Protein AF-A0A258Z1G3-F1 (afdb_monomer_lite)

Radius of gyration: 17.62 Å; chains: 1; bounding box: 47×25×32 Å

Foldseek 3Di:
DDLLPLLVVVVVCVVVVHDDDVVSNVVSVVSVVVVLVVQQVVCCVVPVGRPDDPPVPPPDVDDDDDPVVVVVVCVVVPVPPDDDDDDDDDD

pLDDT: mean 74.0, std 16.6, range [33.22, 89.62]

Structure (mmCIF, N/CA/C/O backbone):
data_AF-A0A258Z1G3-F1
#
_entry.id   AF-A0A258Z1G3-F1
#
loop_
_atom_site.group_PDB
_atom_site.id
_atom_site.type_symbol
_atom_site.label_atom_id
_atom_site.label_alt_id
_atom_site.label_comp_id
_atom_site.label_asym_id
_atom_site.label_entity_id
_atom_site.label_seq_id
_atom_site.pdbx_PDB_ins_code
_atom_site.Cartn_x
_atom_site.Cartn_y
_atom_site.Cartn_z
_atom_site.occupancy
_atom_site.B_iso_or_equiv
_atom_site.auth_seq_id
_atom_site.auth_comp_id
_atom_site.auth_asym_id
_atom_site.auth_atom_id
_atom_site.pdbx_PDB_model_num
ATOM 1 N N . MET A 1 1 ? -14.899 -12.491 -10.874 1.00 45.72 1 MET A N 1
ATOM 2 C CA . MET A 1 1 ? -13.510 -12.221 -11.323 1.00 45.72 1 MET A CA 1
ATOM 3 C C . MET A 1 1 ? -12.928 -11.161 -10.387 1.00 45.72 1 MET A C 1
ATOM 5 O O . MET A 1 1 ? -13.503 -10.083 -10.336 1.00 45.72 1 MET A O 1
ATOM 9 N N . SER A 1 2 ? -11.918 -11.466 -9.560 1.00 67.75 2 SER A N 1
ATOM 10 C CA . SER A 1 2 ? -11.450 -10.514 -8.533 1.00 67.75 2 SER A CA 1
ATOM 11 C C . SER A 1 2 ? -10.665 -9.358 -9.168 1.00 67.75 2 SER A C 1
ATOM 13 O O . SER A 1 2 ? -9.845 -9.571 -10.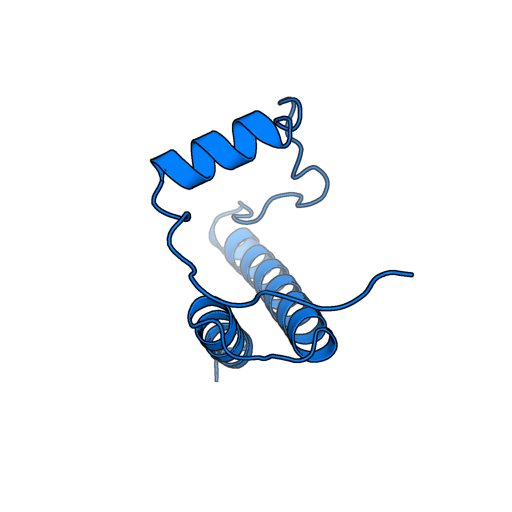062 1.00 67.75 2 SER A O 1
ATOM 15 N N . ILE A 1 3 ? -10.932 -8.129 -8.717 1.00 76.94 3 ILE A N 1
ATOM 16 C CA . ILE A 1 3 ? -10.338 -6.888 -9.251 1.00 76.94 3 ILE A CA 1
ATOM 17 C C . ILE A 1 3 ? -8.805 -6.876 -9.094 1.00 76.94 3 ILE A C 1
ATOM 19 O O . ILE A 1 3 ? -8.112 -6.243 -9.879 1.00 76.94 3 ILE A O 1
ATOM 23 N N . ILE A 1 4 ? -8.265 -7.619 -8.124 1.00 86.81 4 ILE A N 1
ATOM 24 C CA . ILE A 1 4 ? -6.838 -7.605 -7.778 1.00 86.81 4 ILE A CA 1
ATOM 25 C C . ILE A 1 4 ? -5.982 -8.587 -8.595 1.00 86.81 4 ILE A C 1
ATOM 27 O O . ILE A 1 4 ? -4.757 -8.503 -8.577 1.00 86.81 4 ILE A O 1
ATOM 31 N N . LYS A 1 5 ? -6.599 -9.500 -9.357 1.00 87.31 5 LYS A N 1
ATOM 32 C CA . LYS A 1 5 ? -5.886 -10.589 -10.049 1.00 87.31 5 LYS A CA 1
ATOM 33 C C . LYS A 1 5 ? -4.892 -10.097 -11.110 1.00 87.31 5 LYS A C 1
ATOM 35 O O . LYS A 1 5 ? -3.900 -10.768 -11.392 1.00 87.31 5 LYS A O 1
ATOM 40 N N . SER A 1 6 ? -5.144 -8.937 -11.723 1.00 85.44 6 SER A N 1
ATOM 41 C CA . SER A 1 6 ? -4.180 -8.295 -12.628 1.00 85.44 6 SER A CA 1
ATOM 42 C C . SER A 1 6 ? -2.970 -7.766 -11.860 1.00 85.44 6 SER A C 1
ATOM 44 O O . SER A 1 6 ? -1.831 -8.037 -12.245 1.00 85.44 6 SER A O 1
ATOM 46 N N . ALA A 1 7 ? -3.220 -7.104 -10.731 1.00 85.75 7 ALA A N 1
ATOM 47 C CA . ALA A 1 7 ? -2.191 -6.526 -9.885 1.00 85.75 7 ALA A CA 1
ATOM 48 C C . ALA A 1 7 ? -1.285 -7.604 -9.272 1.00 85.75 7 ALA A C 1
ATOM 50 O O . ALA A 1 7 ? -0.073 -7.414 -9.215 1.00 85.75 7 ALA A O 1
ATOM 51 N N . GLU A 1 8 ? -1.835 -8.766 -8.905 1.00 87.19 8 GLU A N 1
ATOM 52 C CA . GLU A 1 8 ? -1.065 -9.930 -8.439 1.00 87.19 8 GLU A CA 1
ATOM 53 C C . GLU A 1 8 ? -0.063 -10.410 -9.491 1.00 87.19 8 GLU A C 1
ATOM 55 O O . GLU A 1 8 ? 1.123 -10.553 -9.200 1.00 87.19 8 GLU A O 1
ATOM 60 N N . LYS A 1 9 ? -0.502 -10.568 -10.746 1.00 89.19 9 LYS A N 1
ATOM 61 C CA . LYS A 1 9 ? 0.391 -10.972 -11.842 1.00 89.19 9 LYS A CA 1
ATOM 62 C C . LYS A 1 9 ? 1.506 -9.958 -12.069 1.00 89.19 9 LYS A C 1
ATOM 64 O O . LYS A 1 9 ? 2.635 -10.338 -12.372 1.00 89.19 9 LYS A O 1
ATOM 69 N N . VAL A 1 10 ? 1.207 -8.663 -11.976 1.00 86.94 10 VAL A N 1
ATOM 70 C CA . VAL A 1 10 ? 2.227 -7.619 -12.138 1.00 86.94 10 VAL A CA 1
ATOM 71 C C . VAL A 1 10 ? 3.187 -7.614 -10.956 1.00 86.94 10 VAL A C 1
ATOM 73 O O . VAL A 1 10 ? 4.391 -7.596 -11.193 1.00 86.94 10 VAL A O 1
ATOM 76 N N . ARG A 1 11 ? 2.694 -7.742 -9.718 1.00 86.75 11 ARG A N 1
ATOM 77 C CA . ARG A 1 11 ? 3.522 -7.914 -8.516 1.00 86.75 11 ARG A CA 1
ATOM 78 C C . ARG A 1 11 ? 4.474 -9.095 -8.667 1.00 86.75 11 ARG A C 1
ATOM 80 O O . ARG A 1 11 ? 5.664 -8.926 -8.439 1.00 86.75 11 ARG A O 1
ATOM 87 N N . ASP A 1 12 ? 3.981 -10.256 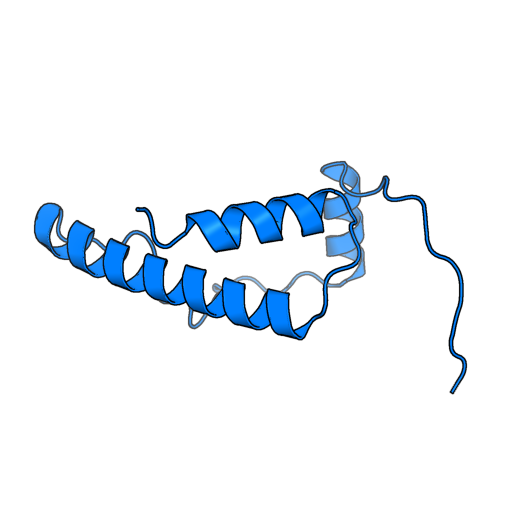-9.085 1.00 89.62 12 ASP A N 1
ATOM 88 C CA . ASP A 1 12 ? 4.816 -11.452 -9.232 1.00 89.62 12 ASP A CA 1
ATOM 89 C C . ASP A 1 12 ? 5.911 -11.223 -10.277 1.00 89.62 12 ASP A C 1
ATOM 91 O O . ASP A 1 12 ? 7.082 -11.504 -10.033 1.00 89.62 12 ASP A O 1
ATOM 95 N N . ARG A 1 13 ? 5.572 -10.614 -11.422 1.00 87.12 13 ARG A N 1
ATOM 96 C CA . ARG A 1 13 ? 6.574 -10.238 -12.429 1.00 87.12 13 ARG A CA 1
ATOM 97 C C . ARG A 1 13 ? 7.615 -9.251 -11.865 1.00 87.12 13 ARG A C 1
ATOM 99 O O . ARG A 1 13 ? 8.795 -9.434 -12.156 1.00 87.12 13 ARG A O 1
ATOM 106 N N . VAL A 1 14 ? 7.204 -8.255 -11.066 1.00 85.81 14 VAL A N 1
ATOM 107 C CA . VAL A 1 14 ? 8.116 -7.296 -10.405 1.00 85.81 14 VAL A CA 1
ATOM 108 C C . VAL A 1 14 ? 9.050 -8.029 -9.437 1.00 85.81 14 VAL A C 1
ATOM 110 O O . VAL A 1 14 ? 10.260 -7.828 -9.494 1.00 85.81 14 VAL A O 1
ATOM 113 N N . MET A 1 15 ? 8.512 -8.907 -8.584 1.00 82.69 15 MET A N 1
ATOM 114 C CA . MET A 1 15 ? 9.288 -9.661 -7.588 1.00 82.69 15 MET A CA 1
ATOM 115 C C . MET A 1 15 ? 10.292 -10.619 -8.232 1.00 82.69 15 MET A C 1
ATOM 117 O O . MET A 1 15 ? 11.398 -10.789 -7.730 1.00 82.69 15 MET A O 1
ATOM 121 N N . HIS A 1 16 ? 9.938 -11.202 -9.378 1.00 87.94 16 HIS A N 1
ATOM 122 C CA . HIS A 1 16 ? 10.841 -12.034 -10.172 1.00 87.94 16 HIS A CA 1
ATOM 123 C C . HIS A 1 16 ? 11.824 -11.228 -11.041 1.00 87.94 16 HIS A C 1
ATOM 125 O O . HIS A 1 16 ? 12.501 -11.812 -11.885 1.00 87.94 16 HIS A O 1
ATOM 131 N N . GLY A 1 17 ? 11.902 -9.902 -10.875 1.00 82.25 17 GLY A N 1
ATOM 132 C CA . GLY A 1 17 ? 12.863 -9.051 -11.580 1.00 82.25 17 GLY A CA 1
ATOM 133 C C . GLY A 1 17 ? 12.615 -8.935 -13.086 1.00 82.25 17 GLY A C 1
ATOM 134 O O . GLY A 1 17 ? 13.528 -8.586 -13.833 1.00 82.25 17 GLY A O 1
ATOM 135 N N . LYS A 1 18 ? 11.400 -9.239 -13.563 1.00 84.00 18 LYS A N 1
ATOM 136 C CA . LYS A 1 18 ? 11.059 -9.086 -14.983 1.00 84.00 18 LYS A CA 1
ATOM 137 C C . LYS A 1 18 ? 10.932 -7.606 -15.327 1.00 84.00 18 LYS A C 1
ATOM 139 O O . LYS A 1 18 ? 10.394 -6.819 -14.550 1.00 84.00 18 LYS A O 1
ATOM 144 N N . ASN A 1 19 ? 11.382 -7.240 -16.524 1.00 81.81 19 ASN A N 1
ATOM 145 C CA . ASN A 1 19 ? 11.315 -5.858 -16.979 1.00 81.81 19 ASN A CA 1
ATOM 146 C C . ASN A 1 19 ? 9.855 -5.472 -17.272 1.00 81.81 19 ASN A C 1
ATOM 148 O O . ASN A 1 19 ? 9.214 -6.046 -18.155 1.00 81.81 19 ASN A O 1
ATOM 152 N N . ILE A 1 20 ? 9.315 -4.531 -16.501 1.00 84.19 20 ILE A N 1
ATOM 153 C CA . ILE A 1 20 ? 7.930 -4.060 -16.603 1.00 84.19 20 ILE A CA 1
ATOM 154 C C . ILE A 1 20 ? 7.965 -2.553 -16.768 1.00 84.19 20 ILE A C 1
ATOM 156 O O . ILE A 1 20 ? 8.700 -1.847 -16.077 1.00 84.19 20 ILE A O 1
ATOM 160 N N . LYS A 1 21 ? 7.129 -2.045 -17.673 1.00 89.06 21 LYS A N 1
ATOM 161 C CA . LYS A 1 21 ? 7.038 -0.609 -17.916 1.00 89.06 21 LYS A CA 1
ATOM 162 C C . LYS A 1 21 ? 6.539 0.101 -16.649 1.00 89.06 21 LYS A C 1
ATOM 164 O O . LYS A 1 21 ? 5.509 -0.299 -16.103 1.00 89.06 21 LYS A O 1
ATOM 169 N N . PRO A 1 22 ? 7.158 1.219 -16.232 1.00 83.06 22 PRO A N 1
ATOM 170 C CA . PRO A 1 22 ? 6.693 1.995 -15.079 1.00 83.06 22 PRO A CA 1
ATOM 171 C C . PRO A 1 22 ? 5.216 2.414 -15.161 1.00 83.06 22 PRO A C 1
ATOM 173 O O . PRO A 1 22 ? 4.546 2.545 -14.140 1.00 83.06 22 PRO A O 1
ATOM 176 N N . ALA A 1 23 ? 4.687 2.604 -16.374 1.00 87.56 23 ALA A N 1
ATOM 177 C CA . ALA A 1 23 ? 3.276 2.909 -16.602 1.00 87.56 23 ALA A CA 1
ATOM 178 C C . ALA A 1 23 ? 2.333 1.762 -16.191 1.00 87.56 23 ALA A C 1
ATOM 180 O O . ALA A 1 23 ? 1.282 2.028 -15.610 1.00 87.56 23 ALA A O 1
ATOM 181 N N . GLU A 1 24 ? 2.718 0.503 -16.437 1.00 85.44 24 GLU A N 1
ATOM 182 C CA . GLU A 1 24 ? 1.942 -0.668 -16.000 1.00 85.44 24 GLU A CA 1
ATOM 183 C C . GLU A 1 24 ? 1.912 -0.748 -14.475 1.00 85.44 24 GLU A C 1
ATOM 185 O O . GLU A 1 24 ? 0.852 -0.933 -13.888 1.00 85.44 24 GLU A O 1
ATOM 190 N N . ILE A 1 25 ? 3.055 -0.513 -13.824 1.00 85.94 25 ILE A N 1
ATOM 191 C CA . ILE A 1 25 ? 3.154 -0.523 -12.360 1.00 85.94 25 ILE A CA 1
ATOM 192 C C . ILE A 1 25 ? 2.218 0.527 -11.749 1.00 85.94 25 ILE A C 1
ATOM 194 O O . ILE A 1 25 ? 1.453 0.212 -10.841 1.00 85.94 25 ILE A O 1
ATOM 198 N N . ARG A 1 26 ? 2.222 1.762 -12.270 1.00 87.19 26 ARG A N 1
ATOM 199 C CA . ARG A 1 26 ? 1.336 2.830 -11.774 1.00 87.19 26 ARG A CA 1
ATOM 200 C C . ARG A 1 26 ? -0.141 2.473 -11.907 1.00 87.19 26 ARG A C 1
ATOM 202 O O . ARG A 1 26 ? -0.898 2.697 -10.968 1.00 87.19 26 ARG A O 1
ATOM 209 N N . LYS A 1 27 ? -0.536 1.897 -13.045 1.00 89.38 27 LYS A N 1
ATOM 210 C CA . LYS A 1 27 ? -1.918 1.470 -13.285 1.00 89.38 27 LYS A CA 1
ATOM 211 C C . LYS A 1 27 ? -2.361 0.420 -12.268 1.00 89.38 27 LYS A C 1
ATOM 213 O O . LYS A 1 27 ? -3.429 0.553 -11.681 1.00 89.38 27 LYS A O 1
ATOM 218 N N . GLU A 1 28 ? -1.534 -0.591 -12.022 1.00 89.12 28 GLU A N 1
ATOM 219 C CA . GLU A 1 28 ? -1.884 -1.652 -11.073 1.00 89.12 28 GLU A CA 1
ATOM 220 C C . GLU A 1 28 ? -1.858 -1.170 -9.615 1.00 89.12 28 GLU A C 1
ATOM 222 O O . GLU A 1 28 ? -2.673 -1.621 -8.814 1.00 89.12 28 GLU A O 1
ATOM 227 N N . ILE A 1 29 ? -1.013 -0.190 -9.268 1.00 87.31 29 ILE A N 1
ATOM 228 C CA . ILE A 1 29 ? -1.086 0.487 -7.962 1.00 87.31 29 ILE A CA 1
ATOM 229 C C . ILE A 1 29 ? -2.458 1.153 -7.779 1.00 87.31 29 ILE A C 1
ATOM 231 O O . ILE A 1 29 ? -3.069 1.004 -6.721 1.00 87.31 29 ILE A O 1
ATOM 235 N N . THR A 1 30 ? -2.985 1.838 -8.800 1.00 88.06 30 THR A N 1
ATOM 236 C CA . THR A 1 30 ? -4.338 2.418 -8.745 1.00 88.06 30 THR A CA 1
ATOM 237 C C . THR A 1 30 ? -5.403 1.346 -8.516 1.00 88.06 30 THR A C 1
ATOM 239 O O . THR A 1 30 ? -6.295 1.544 -7.695 1.00 88.06 30 THR A O 1
ATOM 242 N N . VAL A 1 31 ? -5.291 0.190 -9.178 1.00 88.50 31 VAL A N 1
ATOM 243 C CA . VAL A 1 31 ? -6.221 -0.940 -8.999 1.00 88.50 31 VAL A CA 1
ATOM 244 C C . VAL A 1 31 ? -6.211 -1.448 -7.553 1.00 88.50 31 VAL A C 1
ATOM 246 O O . VAL A 1 31 ? -7.276 -1.670 -6.975 1.00 88.50 31 VAL A O 1
ATOM 249 N N . VAL A 1 32 ? -5.032 -1.572 -6.935 1.00 87.50 32 VAL A N 1
ATOM 250 C CA . VAL A 1 32 ? -4.900 -1.982 -5.525 1.00 87.50 32 VAL A CA 1
ATOM 251 C C . VAL A 1 32 ? -5.523 -0.953 -4.580 1.00 87.50 32 VAL A C 1
ATOM 253 O O . VAL A 1 32 ? -6.232 -1.337 -3.653 1.00 87.50 32 VAL A O 1
ATOM 256 N N . LEU A 1 33 ? -5.318 0.343 -4.831 1.00 86.62 33 LEU A N 1
ATOM 257 C CA . LEU A 1 33 ? -5.927 1.413 -4.032 1.00 86.62 33 LEU A CA 1
ATOM 258 C C . LEU A 1 33 ? -7.456 1.437 -4.158 1.00 86.62 33 LEU A C 1
ATOM 260 O O . LEU A 1 33 ? -8.158 1.668 -3.181 1.00 86.62 33 LEU A O 1
ATOM 264 N N . MET A 1 34 ? -7.994 1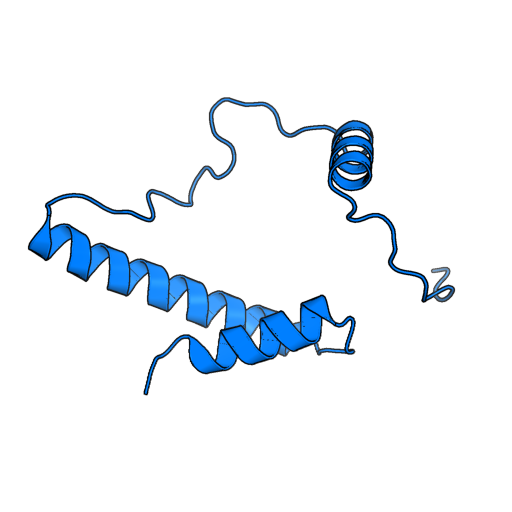.170 -5.348 1.00 87.31 34 MET A N 1
ATOM 265 C CA . MET A 1 34 ? -9.443 1.054 -5.537 1.00 87.31 34 MET A CA 1
ATOM 266 C C . MET A 1 34 ? -10.021 -0.188 -4.859 1.00 87.31 34 MET A C 1
ATOM 268 O O . MET A 1 34 ? -11.172 -0.190 -4.426 1.00 87.31 34 MET A O 1
ATOM 272 N N . TYR A 1 35 ? -9.255 -1.275 -4.805 1.00 88.31 35 TYR A N 1
ATOM 273 C CA . TYR A 1 35 ? -9.667 -2.472 -4.088 1.00 88.31 35 TYR A CA 1
ATOM 274 C C . TYR A 1 35 ? -9.690 -2.228 -2.575 1.00 88.31 35 TYR A C 1
ATOM 276 O O . TYR A 1 35 ? -10.659 -2.602 -1.917 1.00 88.31 35 TYR A O 1
ATOM 284 N N . SER A 1 36 ? -8.667 -1.567 -2.025 1.00 85.69 36 SER A N 1
ATOM 285 C CA . SER A 1 36 ? -8.594 -1.290 -0.589 1.00 85.69 36 SER A CA 1
ATOM 286 C C . SER A 1 36 ? -9.725 -0.380 -0.105 1.00 85.69 36 SER A C 1
ATOM 288 O O . SER A 1 36 ? -10.273 -0.627 0.968 1.00 85.69 36 SER A O 1
ATOM 290 N N . THR A 1 37 ? -10.141 0.614 -0.898 1.00 86.88 37 THR A N 1
ATOM 291 C CA . THR A 1 37 ? -11.300 1.455 -0.556 1.00 86.88 37 THR A CA 1
ATOM 292 C C . THR A 1 37 ? -12.598 0.655 -0.533 1.00 86.88 37 THR A C 1
ATOM 294 O O . THR A 1 37 ? -13.331 0.721 0.447 1.00 86.88 37 THR A O 1
ATOM 297 N N . LYS A 1 38 ? -12.847 -0.179 -1.549 1.00 87.62 38 LYS A N 1
ATOM 298 C CA . LYS A 1 38 ? -14.042 -1.039 -1.584 1.00 87.62 38 LYS A CA 1
ATOM 299 C C . LYS A 1 38 ? -14.077 -2.037 -0.427 1.00 87.62 38 LYS A C 1
ATOM 301 O O . LYS A 1 38 ? -15.127 -2.247 0.171 1.00 87.62 38 LYS A O 1
ATOM 306 N N . LEU A 1 39 ? -12.927 -2.623 -0.090 1.00 87.00 39 LEU A N 1
ATOM 307 C CA . LEU A 1 39 ? -12.809 -3.559 1.028 1.00 87.00 39 LEU A CA 1
ATOM 308 C C . LEU A 1 39 ? -13.061 -2.865 2.375 1.00 87.00 39 LEU A C 1
ATOM 310 O O . LEU A 1 39 ? -13.703 -3.435 3.255 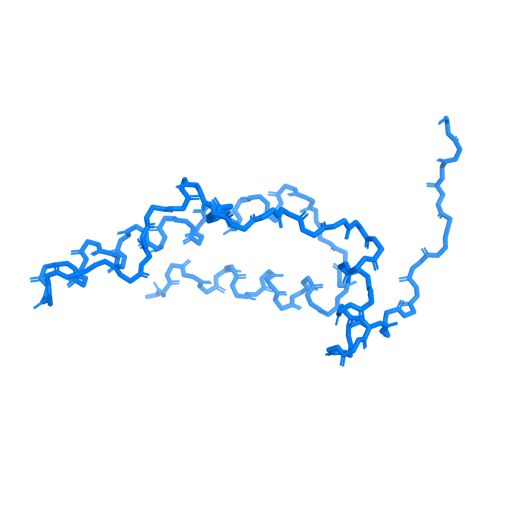1.00 87.00 39 LEU A O 1
ATOM 314 N N . ASN A 1 40 ? -12.606 -1.619 2.526 1.00 87.25 40 ASN A N 1
ATOM 315 C CA . ASN A 1 40 ? -12.933 -0.806 3.693 1.00 87.25 40 ASN A CA 1
ATOM 316 C C . ASN A 1 40 ? -14.428 -0.543 3.820 1.00 87.25 40 ASN A C 1
ATOM 318 O O . ASN A 1 40 ? -14.953 -0.674 4.921 1.00 87.25 40 ASN A O 1
ATOM 322 N N . ASP A 1 41 ? -15.099 -0.167 2.731 1.00 87.19 41 ASP A N 1
ATOM 323 C CA . ASP A 1 41 ? -16.536 0.115 2.754 1.00 87.19 41 ASP A CA 1
ATOM 324 C C . ASP A 1 41 ? -17.325 -1.130 3.177 1.00 87.19 41 ASP A C 1
ATOM 326 O O . ASP A 1 41 ? -18.229 -1.062 4.013 1.00 87.19 41 ASP A O 1
ATOM 330 N N . GLU A 1 42 ? -16.931 -2.294 2.659 1.00 88.50 42 GLU A N 1
ATOM 331 C CA . GLU A 1 42 ? -17.571 -3.562 2.979 1.00 88.50 42 GLU A CA 1
ATOM 332 C C . GLU A 1 42 ? -17.336 -3.997 4.432 1.00 88.50 42 GLU A C 1
ATOM 334 O O . GLU A 1 42 ? -18.287 -4.368 5.123 1.00 88.50 42 GLU A O 1
ATOM 339 N N . ILE A 1 43 ? -16.105 -3.893 4.941 1.00 86.50 43 ILE A N 1
ATOM 340 C CA . ILE A 1 43 ? -15.790 -4.283 6.325 1.00 86.50 43 ILE A CA 1
ATOM 341 C C . ILE A 1 43 ? -16.333 -3.274 7.329 1.00 86.50 43 ILE A C 1
ATOM 343 O O . ILE A 1 43 ? -16.823 -3.674 8.383 1.00 86.50 43 ILE A O 1
ATOM 347 N N . LYS A 1 44 ? -16.358 -1.983 6.991 1.00 87.94 44 LYS A N 1
ATOM 348 C CA . LYS A 1 44 ? -17.012 -0.969 7.818 1.00 87.94 44 LYS A CA 1
ATOM 349 C C . LYS A 1 44 ? -18.505 -1.252 7.949 1.00 87.94 44 LYS A C 1
ATOM 351 O O . LYS A 1 44 ? -19.047 -1.102 9.039 1.00 87.94 44 LYS A O 1
ATOM 356 N N . ARG A 1 45 ? -19.157 -1.707 6.873 1.00 87.50 45 ARG A N 1
ATOM 357 C CA . ARG A 1 45 ? -20.565 -2.123 6.902 1.00 87.50 45 ARG A CA 1
ATOM 358 C C . ARG A 1 45 ? -20.798 -3.346 7.797 1.00 87.50 45 ARG A C 1
ATOM 360 O O . ARG A 1 45 ? -21.811 -3.388 8.480 1.00 87.50 45 ARG A O 1
ATOM 367 N N . ILE A 1 46 ? -19.899 -4.331 7.778 1.00 89.06 46 ILE A N 1
ATOM 368 C CA . ILE A 1 46 ? -20.081 -5.602 8.504 1.00 89.06 46 ILE A CA 1
ATOM 369 C C . ILE A 1 46 ? -19.658 -5.495 9.976 1.00 89.06 46 ILE A C 1
ATOM 371 O O . ILE A 1 46 ? -20.355 -5.985 10.856 1.00 89.06 46 ILE A O 1
ATOM 375 N N . ALA A 1 47 ? -18.506 -4.882 10.241 1.00 83.81 47 ALA A N 1
ATOM 376 C CA . ALA A 1 47 ? -17.821 -4.942 11.530 1.00 83.81 47 ALA A CA 1
ATOM 377 C C . ALA A 1 47 ? -17.526 -3.561 12.142 1.00 83.81 47 ALA A C 1
ATOM 379 O O . ALA A 1 47 ? -16.972 -3.481 13.235 1.00 83.81 47 ALA A O 1
ATOM 380 N N . GLY A 1 48 ? -17.864 -2.464 11.454 1.00 79.81 48 GLY A N 1
ATOM 381 C CA . GLY A 1 48 ? -17.737 -1.102 11.986 1.00 79.81 48 GLY A CA 1
ATOM 382 C C . GLY A 1 48 ? -16.324 -0.511 11.976 1.00 79.81 48 GLY A C 1
ATOM 383 O O . GLY A 1 48 ? -16.154 0.639 12.380 1.00 79.81 48 GLY A O 1
ATOM 384 N N . PHE A 1 49 ? -15.312 -1.236 11.489 1.00 79.62 49 PHE A N 1
ATOM 385 C CA . PHE A 1 49 ? -13.930 -0.750 11.404 1.00 79.62 49 PHE A CA 1
ATOM 386 C C . PHE A 1 49 ? -13.393 -0.764 9.967 1.00 79.62 49 PHE A C 1
ATOM 388 O O . PHE A 1 49 ? -13.938 -1.422 9.087 1.00 79.62 49 PHE A O 1
ATOM 395 N N . THR A 1 50 ? -12.309 -0.028 9.718 1.00 79.06 50 THR A N 1
ATOM 396 C CA . THR A 1 50 ? -11.641 0.029 8.408 1.00 79.06 50 THR A CA 1
ATOM 397 C C . THR A 1 50 ? -10.253 -0.610 8.502 1.00 79.06 50 THR A C 1
ATOM 399 O O . THR A 1 50 ? -9.392 -0.039 9.178 1.00 79.06 50 THR A O 1
ATOM 402 N N . PRO A 1 51 ? -9.998 -1.761 7.852 1.00 77.38 51 PRO A N 1
ATOM 403 C CA . PRO A 1 51 ? -8.697 -2.434 7.910 1.00 77.38 51 PRO A CA 1
ATOM 404 C C . PRO A 1 51 ? -7.581 -1.611 7.264 1.00 77.38 51 PRO A C 1
ATOM 406 O O . PRO A 1 51 ? -6.457 -1.591 7.761 1.00 77.38 51 PRO A O 1
ATOM 409 N N . PHE A 1 52 ? -7.885 -0.887 6.188 1.00 73.88 52 PHE A N 1
ATOM 410 C CA . PHE A 1 52 ? -6.982 0.103 5.630 1.00 73.88 52 PHE A CA 1
ATOM 411 C C . PHE A 1 52 ? -7.381 1.469 6.188 1.00 73.88 52 PHE A C 1
ATOM 413 O O . PHE A 1 52 ? -8.322 2.101 5.716 1.00 73.88 52 PHE A O 1
ATOM 420 N N . GLY A 1 53 ? -6.693 1.928 7.232 1.00 66.69 53 GLY A N 1
ATOM 421 C CA . GLY A 1 53 ? -6.897 3.276 7.764 1.00 66.69 53 GLY A CA 1
ATOM 422 C C . GLY A 1 53 ? -6.506 4.375 6.764 1.00 66.69 53 GLY A C 1
ATOM 423 O O . GLY A 1 53 ? -6.235 4.130 5.587 1.00 66.69 53 GLY A O 1
ATOM 424 N N . SER A 1 54 ? -6.418 5.617 7.239 1.00 61.41 54 SER A N 1
ATOM 425 C CA . SER A 1 54 ? -5.884 6.717 6.431 1.00 61.41 54 SER A CA 1
ATOM 426 C C . SER A 1 54 ? -4.460 6.396 5.950 1.00 61.41 54 SER A C 1
ATOM 428 O O . SER A 1 54 ? -3.505 6.476 6.716 1.00 61.41 54 SER A O 1
ATOM 430 N N . MET A 1 55 ? -4.298 6.087 4.658 1.00 57.28 55 MET A N 1
ATOM 431 C CA . MET A 1 55 ? -2.974 5.998 4.022 1.00 57.28 55 MET A CA 1
ATOM 432 C C . MET A 1 55 ? -2.295 7.376 3.909 1.00 57.28 55 MET A C 1
ATOM 434 O O . MET A 1 55 ? -1.084 7.453 3.681 1.00 57.28 55 MET A O 1
ATOM 438 N N . LYS A 1 56 ? -3.042 8.478 4.108 1.00 52.50 56 LYS A N 1
ATOM 439 C CA . LYS A 1 56 ? -2.449 9.787 4.413 1.00 52.50 56 LYS A CA 1
ATOM 440 C C . LYS A 1 56 ? -1.769 9.673 5.776 1.00 52.50 56 LYS A C 1
ATOM 442 O O . LYS A 1 56 ? -2.448 9.577 6.794 1.00 52.50 56 LYS A O 1
ATOM 447 N N . GLY A 1 57 ? -0.437 9.673 5.763 1.00 49.34 57 GLY A N 1
ATOM 448 C CA . GLY A 1 57 ? 0.370 9.492 6.967 1.00 49.34 57 GLY A CA 1
ATOM 449 C C . GLY A 1 57 ? 0.982 8.100 7.135 1.00 49.34 57 GLY A C 1
ATOM 450 O O . GLY A 1 57 ? 1.203 7.697 8.267 1.00 49.34 57 GLY A O 1
ATOM 451 N N . PHE A 1 58 ? 1.358 7.388 6.056 1.00 48.66 58 PHE A N 1
ATOM 452 C CA . PHE A 1 58 ? 2.272 6.218 6.144 1.00 48.66 58 PHE A CA 1
ATOM 453 C C . PHE A 1 58 ? 3.534 6.505 6.994 1.00 48.66 58 PHE A C 1
ATOM 455 O O . PHE A 1 58 ? 4.171 5.611 7.544 1.00 48.66 58 PHE A O 1
ATOM 462 N N . LYS A 1 59 ? 3.854 7.788 7.166 1.00 46.00 59 LYS A N 1
ATOM 463 C CA . LYS A 1 59 ? 4.638 8.307 8.278 1.00 46.00 59 LYS A CA 1
ATOM 464 C C . LYS A 1 59 ? 3.733 8.455 9.514 1.00 46.00 59 LYS A C 1
ATOM 466 O O . LYS A 1 59 ? 3.181 9.527 9.757 1.00 46.00 59 LYS A O 1
ATOM 471 N N . GLY A 1 60 ? 3.584 7.390 10.307 1.00 50.75 60 GLY A N 1
ATOM 472 C CA . GLY A 1 60 ? 3.183 7.554 11.711 1.00 50.75 60 GLY A CA 1
ATOM 473 C C . GLY A 1 60 ? 4.167 8.493 12.435 1.00 50.75 60 GLY A C 1
ATOM 474 O O . GLY A 1 60 ? 5.152 8.929 11.844 1.00 50.75 60 GLY A O 1
ATOM 475 N N . ARG A 1 61 ? 3.979 8.778 13.733 1.00 50.12 61 ARG A N 1
ATOM 476 C CA . ARG A 1 61 ? 4.895 9.619 14.556 1.00 50.12 61 ARG A CA 1
ATOM 477 C C . ARG A 1 61 ? 6.390 9.219 14.524 1.00 50.12 61 ARG A C 1
ATOM 479 O O . ARG A 1 61 ? 7.211 9.897 15.133 1.00 50.12 61 ARG A O 1
ATOM 486 N N . SER A 1 62 ? 6.759 8.138 13.843 1.00 58.09 62 SER A N 1
ATOM 487 C CA . SER A 1 62 ? 8.133 7.684 13.691 1.00 58.09 62 SER A CA 1
ATOM 488 C C . SER A 1 62 ? 8.848 8.410 12.545 1.00 58.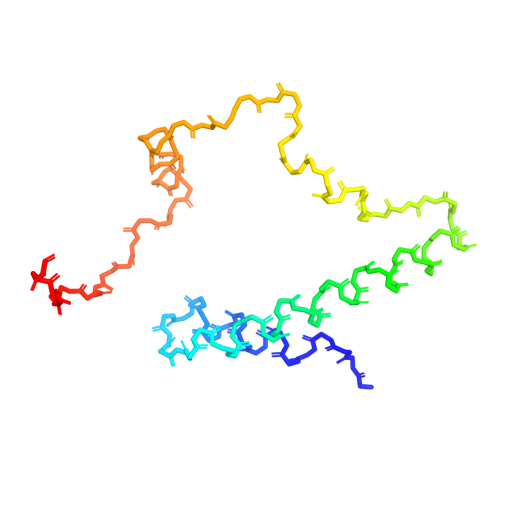09 62 SER A C 1
ATOM 490 O O . SER A 1 62 ? 8.344 8.519 11.423 1.00 58.09 62 SER A O 1
ATOM 492 N N . LYS A 1 63 ? 10.049 8.925 12.827 1.00 65.56 63 LYS A N 1
ATOM 493 C CA . LYS A 1 63 ? 10.924 9.527 11.813 1.00 65.56 63 LYS A CA 1
ATOM 494 C C . LYS A 1 63 ? 11.253 8.472 10.753 1.00 65.56 63 LYS A C 1
ATOM 496 O O . LYS A 1 63 ? 11.593 7.343 11.090 1.00 65.56 63 LYS A O 1
ATOM 501 N N . SER A 1 64 ? 11.173 8.850 9.477 1.00 65.88 64 SER A N 1
ATOM 502 C CA . SER A 1 64 ? 11.638 7.995 8.381 1.00 65.88 64 SER A CA 1
ATOM 503 C C . SER A 1 64 ? 13.087 7.591 8.648 1.00 65.88 64 SER A C 1
ATOM 505 O O . SER A 1 64 ? 13.920 8.454 8.933 1.00 65.88 64 SER A O 1
ATOM 507 N N . LEU A 1 65 ? 13.375 6.291 8.582 1.00 69.19 65 LEU A N 1
ATOM 508 C CA . LEU A 1 65 ? 14.740 5.797 8.701 1.00 69.19 65 LEU A CA 1
ATOM 509 C C . LEU A 1 65 ? 15.580 6.394 7.575 1.00 69.19 65 LEU A C 1
ATOM 511 O O . LEU A 1 65 ? 15.122 6.522 6.438 1.00 69.19 65 LEU A O 1
ATOM 515 N N . ASN A 1 66 ? 16.817 6.761 7.894 1.00 75.75 66 ASN A N 1
ATOM 516 C CA . ASN A 1 66 ? 17.745 7.187 6.862 1.00 75.75 66 ASN A CA 1
ATOM 517 C C . ASN A 1 66 ? 18.042 6.008 5.911 1.00 75.75 66 ASN A C 1
ATOM 519 O O . ASN A 1 66 ? 17.825 4.830 6.226 1.00 75.75 66 ASN A O 1
ATOM 523 N N . GLU A 1 67 ? 18.535 6.329 4.721 1.00 75.94 67 GLU A N 1
ATOM 524 C CA . GLU A 1 67 ? 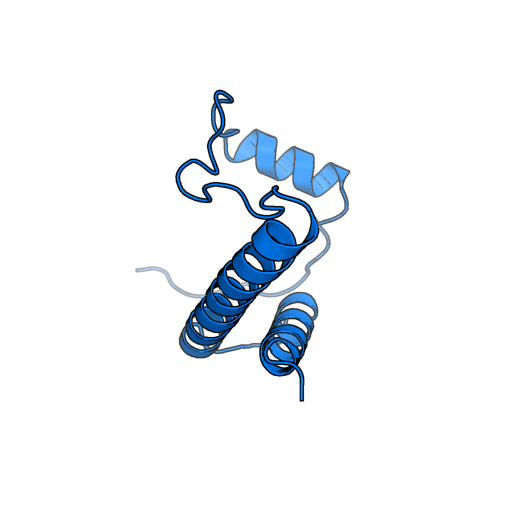18.788 5.338 3.675 1.00 75.94 67 GLU A CA 1
ATOM 525 C C . GLU A 1 67 ? 19.757 4.237 4.135 1.00 75.94 67 GLU A C 1
ATOM 527 O O . GLU A 1 67 ? 19.571 3.064 3.813 1.00 75.94 67 GLU A O 1
ATOM 532 N N . LYS A 1 68 ? 20.763 4.590 4.947 1.00 77.06 68 LYS A N 1
ATOM 533 C CA . LYS A 1 68 ? 21.755 3.643 5.474 1.00 77.06 68 LYS A CA 1
ATOM 534 C C . LYS A 1 68 ? 21.115 2.606 6.398 1.00 77.06 68 LYS A C 1
ATOM 536 O O . LYS A 1 68 ? 21.361 1.413 6.229 1.00 77.06 68 LYS A O 1
ATOM 541 N N . THR A 1 69 ? 20.279 3.037 7.337 1.00 77.62 69 THR A N 1
ATOM 542 C CA . THR A 1 69 ? 19.579 2.151 8.275 1.00 77.62 69 THR A CA 1
ATOM 543 C C . THR A 1 69 ? 18.557 1.288 7.546 1.00 77.62 69 THR A C 1
ATOM 545 O O . THR A 1 69 ? 18.467 0.093 7.812 1.00 77.62 69 THR A O 1
ATOM 548 N N . THR A 1 70 ? 17.858 1.854 6.559 1.00 77.44 70 THR A N 1
ATOM 549 C CA . THR A 1 70 ? 16.930 1.096 5.707 1.00 77.44 70 THR A CA 1
ATOM 550 C C . THR A 1 70 ? 17.667 0.014 4.917 1.00 77.44 70 THR A C 1
ATOM 552 O O . THR A 1 70 ? 17.236 -1.134 4.908 1.00 77.44 70 THR A O 1
ATOM 555 N N . LYS A 1 71 ? 18.826 0.335 4.323 1.00 79.00 71 LYS A N 1
ATOM 556 C CA . LYS A 1 71 ? 19.676 -0.644 3.628 1.00 79.00 71 LYS A CA 1
ATOM 557 C C . LYS A 1 71 ? 20.098 -1.782 4.553 1.00 79.00 71 LYS A C 1
ATOM 559 O O . LYS A 1 71 ? 19.969 -2.933 4.155 1.00 79.00 71 LYS A O 1
ATOM 564 N N . TRP A 1 72 ? 20.559 -1.483 5.768 1.00 80.25 72 TRP A N 1
ATOM 565 C CA . TRP A 1 72 ? 20.937 -2.497 6.763 1.00 80.25 72 TRP A CA 1
ATOM 566 C C . TRP A 1 72 ? 19.774 -3.395 7.178 1.00 80.25 72 TRP A C 1
ATOM 568 O O . TRP A 1 72 ? 19.933 -4.612 7.228 1.00 80.25 72 TRP A O 1
ATOM 578 N N . LEU A 1 73 ? 18.601 -2.810 7.409 1.00 79.25 73 LEU A N 1
ATOM 579 C CA . LEU A 1 73 ? 17.392 -3.551 7.750 1.00 79.25 73 LEU A CA 1
ATOM 580 C C . LEU A 1 73 ? 16.971 -4.484 6.608 1.00 79.25 73 LEU A C 1
ATOM 582 O O . LEU A 1 73 ? 16.715 -5.662 6.833 1.00 79.25 73 LEU A O 1
ATOM 586 N N . LEU A 1 74 ? 16.996 -3.993 5.367 1.00 78.81 74 LEU A N 1
ATOM 587 C CA . LEU A 1 74 ? 16.731 -4.812 4.184 1.00 78.81 74 LEU A CA 1
ATOM 588 C C . LEU A 1 74 ? 17.764 -5.939 4.015 1.00 78.81 74 LEU A C 1
ATOM 590 O O . LEU A 1 74 ? 17.381 -7.040 3.624 1.00 78.81 74 LEU A O 1
ATOM 594 N N . LYS A 1 75 ? 19.043 -5.710 4.364 1.00 77.38 75 LYS A N 1
ATOM 595 C CA . LYS A 1 75 ? 20.060 -6.779 4.413 1.00 77.38 75 LYS A CA 1
ATOM 596 C C . LYS A 1 75 ? 19.708 -7.853 5.438 1.00 77.38 75 LYS A C 1
ATOM 598 O O . LYS A 1 75 ? 19.733 -9.031 5.101 1.00 77.38 75 LYS A O 1
ATOM 603 N N . GLY A 1 76 ? 19.363 -7.450 6.661 1.00 75.06 76 GLY A N 1
ATOM 604 C CA . GLY A 1 76 ? 19.021 -8.372 7.750 1.00 75.06 76 GLY A CA 1
ATOM 605 C C . GLY A 1 76 ? 17.766 -9.203 7.474 1.00 75.06 76 GLY A C 1
ATOM 606 O O . GLY A 1 76 ? 17.681 -10.347 7.901 1.00 75.06 76 GLY A O 1
ATOM 607 N N . LEU A 1 77 ? 16.827 -8.657 6.698 1.00 79.06 77 LEU A N 1
ATOM 608 C CA . LEU A 1 77 ? 15.625 -9.358 6.240 1.00 79.06 77 LEU A CA 1
ATOM 609 C C . LEU A 1 77 ? 15.850 -10.225 4.982 1.00 79.06 77 LEU A C 1
ATOM 611 O O . LEU A 1 77 ? 14.906 -10.836 4.491 1.00 79.06 77 LEU A O 1
ATOM 615 N N . GLY A 1 78 ? 17.073 -10.278 4.440 1.00 75.81 78 GLY A N 1
ATOM 616 C CA . GLY A 1 78 ? 17.424 -11.135 3.301 1.00 75.81 78 GLY A CA 1
ATOM 617 C C . GLY A 1 78 ? 17.154 -10.543 1.910 1.00 75.81 78 GLY A C 1
ATOM 618 O O . GLY A 1 78 ? 17.333 -11.236 0.910 1.00 75.81 78 GLY A O 1
ATOM 619 N N . PHE A 1 79 ? 16.795 -9.259 1.797 1.00 68.94 79 PHE A N 1
ATOM 620 C CA . PHE A 1 79 ? 16.482 -8.601 0.514 1.00 68.94 79 PHE A CA 1
ATOM 621 C C . PHE A 1 79 ? 17.715 -8.195 -0.319 1.00 68.94 79 PHE A C 1
ATOM 623 O O . PHE A 1 79 ? 17.603 -7.439 -1.281 1.00 68.94 79 PHE A O 1
ATOM 630 N N . THR A 1 80 ? 18.914 -8.668 0.022 1.00 61.25 80 THR A N 1
ATOM 631 C CA . THR A 1 80 ? 20.180 -8.229 -0.597 1.00 61.25 80 THR A CA 1
ATOM 632 C C . THR A 1 80 ? 20.683 -9.047 -1.772 1.00 61.25 80 THR A C 1
ATOM 634 O O . THR A 1 80 ? 21.783 -8.772 -2.247 1.00 61.25 80 THR A O 1
ATOM 637 N N . ASN A 1 81 ? 19.933 -10.037 -2.253 1.00 54.88 81 ASN A N 1
ATOM 638 C CA . ASN A 1 81 ? 20.448 -10.959 -3.265 1.00 54.88 81 ASN A CA 1
ATOM 639 C C . ASN A 1 81 ? 19.801 -10.815 -4.647 1.00 54.88 81 ASN A C 1
ATOM 641 O O . ASN A 1 81 ? 19.477 -11.806 -5.296 1.00 54.88 81 ASN A O 1
ATOM 645 N N . THR A 1 82 ? 19.676 -9.585 -5.146 1.00 45.09 82 THR A N 1
ATOM 646 C CA . THR A 1 82 ? 19.476 -9.350 -6.581 1.00 45.09 82 THR A CA 1
ATOM 647 C C . THR A 1 82 ? 20.816 -9.008 -7.232 1.00 45.09 82 THR A C 1
ATOM 649 O O . THR A 1 82 ? 21.268 -7.866 -7.279 1.00 45.09 82 THR A O 1
ATOM 652 N N . LYS A 1 83 ? 21.492 -10.040 -7.747 1.00 47.53 83 LYS A N 1
ATOM 653 C CA . LYS A 1 83 ? 22.451 -9.849 -8.842 1.00 47.53 83 LYS A CA 1
ATOM 654 C C . LYS A 1 83 ? 21.687 -9.279 -10.053 1.00 47.53 83 LYS A C 1
ATOM 656 O O . LYS A 1 83 ? 20.507 -9.582 -10.213 1.00 47.53 83 LYS A O 1
ATOM 661 N N . THR A 1 84 ? 22.397 -8.519 -10.901 1.00 45.59 84 THR A N 1
ATOM 662 C CA . THR A 1 84 ? 21.989 -7.854 -12.172 1.00 45.59 84 THR A CA 1
ATOM 663 C C . THR A 1 84 ? 21.063 -6.629 -12.018 1.00 45.59 84 THR A C 1
ATOM 665 O O . THR A 1 84 ? 19.992 -6.739 -11.449 1.00 45.59 84 THR A O 1
ATOM 668 N N . VAL A 1 85 ? 21.401 -5.409 -12.470 1.00 42.53 85 VAL A N 1
ATOM 669 C CA . VAL A 1 85 ? 22.117 -4.990 -13.697 1.00 42.53 85 VAL A CA 1
ATOM 670 C C . VAL A 1 85 ? 23.060 -3.795 -13.432 1.00 42.53 85 VAL A C 1
ATOM 672 O O . VAL A 1 85 ? 22.660 -2.789 -12.852 1.00 42.53 85 VAL A O 1
ATOM 675 N N . LYS A 1 86 ? 24.319 -3.913 -13.885 1.00 40.91 86 LYS A N 1
ATOM 676 C CA . LYS A 1 86 ? 25.276 -2.805 -14.073 1.00 40.91 86 LYS A CA 1
ATOM 677 C C . LYS A 1 86 ? 24.937 -2.032 -15.357 1.00 40.91 86 LYS A C 1
ATOM 679 O O . LYS A 1 86 ? 24.588 -2.659 -16.348 1.00 40.91 86 LYS A O 1
ATOM 684 N N . ASN A 1 87 ? 25.218 -0.728 -15.326 1.00 38.31 87 ASN A N 1
ATOM 685 C CA . ASN A 1 87 ? 25.322 0.226 -16.441 1.00 38.31 87 ASN A CA 1
ATOM 686 C C . ASN A 1 87 ? 24.039 0.576 -17.208 1.00 38.31 87 ASN A C 1
ATOM 688 O O . ASN A 1 87 ? 23.582 -0.186 -18.046 1.00 38.31 87 ASN A O 1
ATOM 692 N N . SER A 1 88 ? 23.581 1.821 -17.064 1.00 33.22 88 SER A N 1
ATOM 693 C CA . SER A 1 88 ? 24.020 2.917 -17.944 1.00 33.22 88 SER A CA 1
ATOM 694 C C . SER A 1 88 ? 23.270 4.202 -17.591 1.00 33.22 88 SER A C 1
ATOM 696 O O . SER A 1 88 ? 22.042 4.192 -17.602 1.00 33.22 88 SER A O 1
ATOM 698 N N . LEU A 1 89 ? 24.012 5.277 -17.319 1.00 34.50 89 LEU A N 1
ATOM 699 C CA . LEU A 1 89 ? 23.852 6.625 -17.890 1.00 34.50 89 LEU A CA 1
ATOM 700 C C . LEU A 1 89 ? 24.421 7.664 -16.921 1.00 34.50 89 LEU A C 1
ATOM 702 O O . LEU A 1 89 ? 23.768 8.131 -15.994 1.00 34.50 89 LEU A O 1
ATOM 706 N N . SER A 1 90 ? 25.686 7.980 -17.180 1.00 35.31 90 SER A N 1
ATOM 707 C CA . SER A 1 90 ? 26.230 9.326 -17.104 1.00 35.31 90 SER A CA 1
ATOM 708 C C . SER A 1 90 ? 25.391 10.271 -17.970 1.00 35.31 90 SER A C 1
ATOM 710 O O . SER A 1 90 ? 25.423 10.144 -19.197 1.00 35.31 90 SER A O 1
ATOM 712 N N . ILE A 1 91 ? 24.671 11.183 -17.318 1.00 40.03 91 ILE A N 1
ATOM 713 C CA . ILE A 1 91 ? 24.406 12.559 -17.759 1.00 40.03 91 ILE A CA 1
ATOM 714 C C . ILE A 1 91 ? 24.514 13.420 -16.503 1.00 40.03 91 ILE A C 1
ATOM 716 O O . ILE A 1 91 ? 23.886 13.028 -15.493 1.00 40.03 91 ILE A O 1
#

Secondary structure (DSSP, 8-state):
--TTHHHHHHHHHHHTT----HHHHHHHHHHHHHHHHHHHHHHHHHHS--SS--STTSS-SSPPPPHHHHHHHHHHTTTT-----------

Sequence (91 aa):
MSIIKSAEKVRDRVMHGKNIKPAEIRKEITVVLMYSTKLNDEIKRIAGFTPFGSMKGFKGRSKSLNEKTTKWLLKGLGFTNTKTVKNSLSI